Protein AF-A0A3M2AJ09-F1 (afdb_monomer_lite)

Foldseek 3Di:
DDDDDDDDDDDDPDPPPPPVLVVLVVVLVVVLVVLVVPDCVVPPPNVVVNVVSVCVNCCVVCPVVVVVCVVPPPPVVVCVVVVVVVVVCCVSCVCLQVLNADPDPVLVVLLVLLVCQVPPAVVVVHQFCSCVVVVVPDPPPPTDDSVLSCQLQVVCVVVVNPDPSSSSNSVSD

Structure (mmCIF, N/CA/C/O backbone):
data_AF-A0A3M2AJ09-F1
#
_entry.id   AF-A0A3M2AJ09-F1
#
loop_
_atom_site.group_PDB
_atom_site.id
_atom_site.type_symbol
_atom_site.label_atom_id
_atom_site.label_alt_id
_atom_site.label_comp_id
_atom_site.label_asym_id
_atom_site.label_entity_id
_atom_site.label_seq_id
_atom_site.pdbx_PDB_ins_code
_atom_site.Cartn_x
_atom_site.Cartn_y
_atom_site.Cartn_z
_atom_site.occupancy
_atom_site.B_iso_or_equiv
_atom_site.auth_seq_id
_atom_site.auth_comp_id
_atom_site.auth_asym_id
_atom_site.auth_atom_id
_atom_site.pdbx_PDB_model_num
ATOM 1 N N . MET A 1 1 ? 34.679 8.809 -28.768 1.00 42.56 1 MET A N 1
ATOM 2 C CA . MET A 1 1 ? 35.236 8.958 -30.128 1.00 42.56 1 MET A CA 1
ATOM 3 C C . MET A 1 1 ? 35.629 7.577 -30.634 1.00 42.56 1 MET A C 1
ATOM 5 O O . MET A 1 1 ? 36.485 6.956 -30.024 1.00 42.56 1 MET A O 1
ATOM 9 N N . CYS A 1 2 ? 34.956 7.062 -31.666 1.00 36.00 2 CYS A N 1
ATOM 10 C CA . CYS A 1 2 ? 35.330 5.819 -32.351 1.00 36.00 2 CYS A CA 1
ATOM 11 C C . CYS A 1 2 ? 35.868 6.217 -33.723 1.00 36.00 2 CYS A C 1
ATOM 13 O O . CYS A 1 2 ? 35.120 6.770 -34.524 1.00 36.00 2 CYS A O 1
ATOM 15 N N . THR A 1 3 ? 37.158 6.011 -33.956 1.00 46.59 3 THR A N 1
ATOM 16 C CA . THR A 1 3 ? 37.840 6.411 -35.186 1.00 46.59 3 THR A CA 1
ATOM 17 C C . THR A 1 3 ? 37.839 5.272 -36.204 1.00 46.59 3 THR A C 1
ATOM 19 O O . THR A 1 3 ? 38.087 4.113 -35.871 1.00 46.59 3 THR A O 1
ATOM 22 N N . SER A 1 4 ? 37.538 5.613 -37.456 1.00 48.44 4 SER A N 1
ATOM 23 C CA . SER A 1 4 ? 37.670 4.763 -38.638 1.00 48.44 4 SER A CA 1
ATOM 24 C C . SER A 1 4 ? 39.099 4.853 -39.175 1.00 48.44 4 SER A C 1
ATOM 26 O O . SER A 1 4 ? 39.532 5.930 -39.580 1.00 48.44 4 SER A O 1
ATOM 28 N N . GLY A 1 5 ? 39.822 3.734 -39.186 1.00 50.47 5 GLY A N 1
ATOM 29 C CA . GLY A 1 5 ? 41.145 3.620 -39.797 1.00 50.47 5 GLY A CA 1
ATOM 30 C C . GLY A 1 5 ? 41.202 2.410 -40.722 1.00 50.47 5 GLY A C 1
ATOM 31 O O . GLY A 1 5 ? 41.162 1.271 -40.260 1.00 50.47 5 GLY A O 1
ATOM 32 N N . THR A 1 6 ? 41.278 2.665 -42.025 1.00 56.12 6 THR A N 1
ATOM 33 C CA . THR A 1 6 ? 41.563 1.686 -43.077 1.00 56.12 6 THR A CA 1
ATOM 34 C C . THR A 1 6 ? 43.072 1.492 -43.182 1.00 56.12 6 THR A C 1
ATOM 36 O O . THR A 1 6 ? 43.780 2.358 -43.686 1.00 56.12 6 THR A O 1
ATOM 39 N N . GLY A 1 7 ? 43.563 0.355 -42.695 1.00 52.59 7 GLY A N 1
ATOM 40 C CA . GLY A 1 7 ? 44.954 -0.061 -42.847 1.00 52.59 7 GLY A CA 1
ATOM 41 C C . GLY A 1 7 ? 45.067 -1.573 -42.699 1.00 52.59 7 GLY A C 1
ATOM 42 O O . GLY A 1 7 ? 44.920 -2.114 -41.604 1.00 52.59 7 GLY A O 1
ATOM 43 N N . THR A 1 8 ? 45.283 -2.262 -43.815 1.00 62.22 8 THR A N 1
ATOM 44 C CA . THR A 1 8 ? 45.576 -3.697 -43.887 1.00 62.22 8 THR A CA 1
ATOM 45 C C . THR A 1 8 ? 46.960 -3.971 -43.305 1.00 62.22 8 THR A C 1
ATOM 47 O O . THR A 1 8 ? 47.972 -3.699 -43.943 1.00 62.22 8 THR A O 1
ATOM 50 N N . LEU A 1 9 ? 46.999 -4.530 -42.095 1.00 55.09 9 LEU A N 1
ATOM 51 C CA . LEU A 1 9 ? 48.206 -5.060 -41.462 1.00 55.09 9 LEU A CA 1
ATOM 52 C C . LEU A 1 9 ? 47.927 -6.471 -40.939 1.00 55.09 9 LEU A C 1
ATOM 54 O O . LEU A 1 9 ? 46.926 -6.719 -40.260 1.00 55.09 9 LEU A O 1
ATOM 58 N N . VAL A 1 10 ? 48.830 -7.383 -41.304 1.00 56.19 10 VAL A N 1
ATOM 59 C CA . VAL A 1 10 ? 48.895 -8.795 -40.911 1.00 56.19 10 VAL A CA 1
ATOM 60 C C . VAL A 1 10 ? 48.597 -8.939 -39.416 1.00 56.19 10 VAL A C 1
ATOM 62 O O . VAL A 1 10 ? 49.268 -8.340 -38.575 1.00 56.19 10 VAL A O 1
ATOM 65 N N . ARG A 1 11 ? 47.547 -9.697 -39.077 1.00 50.69 11 ARG A N 1
ATOM 66 C CA . ARG A 1 11 ? 47.075 -9.822 -37.694 1.00 50.69 11 ARG A CA 1
ATOM 67 C C . ARG A 1 11 ? 47.955 -10.809 -36.919 1.00 50.69 11 ARG A C 1
ATOM 69 O O . ARG A 1 11 ? 47.947 -11.989 -37.260 1.00 50.69 11 ARG A O 1
ATOM 76 N N . PRO A 1 12 ? 48.640 -10.387 -35.841 1.00 54.16 12 PRO A N 1
ATOM 77 C CA . PRO A 1 12 ? 49.198 -11.338 -34.891 1.00 54.16 12 PRO A CA 1
ATOM 78 C C . PRO A 1 12 ? 48.051 -12.146 -34.273 1.00 54.16 12 PRO A C 1
ATOM 80 O O . PRO A 1 12 ? 46.995 -11.581 -33.960 1.00 54.16 12 PRO A O 1
ATOM 83 N N . VAL A 1 13 ? 48.254 -13.455 -34.087 1.00 53.84 13 VAL A N 1
ATOM 84 C CA . VAL A 1 13 ? 47.355 -14.313 -33.303 1.00 53.84 13 VAL A CA 1
ATOM 85 C C . VAL A 1 13 ? 47.361 -13.778 -31.874 1.00 53.84 13 VAL A C 1
ATOM 87 O O . VAL A 1 13 ? 48.232 -14.082 -31.062 1.00 53.84 13 VAL A O 1
ATOM 90 N N . ARG A 1 14 ? 46.420 -12.878 -31.583 1.00 51.62 14 ARG A N 1
ATOM 91 C CA . ARG A 1 14 ? 46.214 -12.347 -30.242 1.00 51.62 14 ARG A CA 1
ATOM 92 C C . ARG A 1 14 ? 45.638 -13.478 -29.410 1.00 51.62 14 ARG A C 1
ATOM 94 O O . ARG A 1 14 ? 44.510 -13.897 -29.656 1.00 51.62 14 ARG A O 1
ATOM 101 N N . PHE A 1 15 ? 46.385 -13.917 -28.401 1.00 47.78 15 PHE A N 1
ATOM 102 C CA . PHE A 1 15 ? 45.796 -14.586 -27.250 1.00 47.78 15 PHE A CA 1
ATOM 103 C C . PHE A 1 15 ? 44.691 -13.674 -26.718 1.00 47.78 15 PHE A C 1
ATOM 105 O O . PHE A 1 15 ? 44.954 -12.623 -26.125 1.00 47.78 15 PHE A O 1
ATOM 112 N N . VAL A 1 16 ? 43.443 -14.041 -27.008 1.00 50.78 16 VAL A N 1
ATOM 113 C CA . VAL A 1 16 ? 42.266 -13.384 -26.459 1.00 50.78 16 VAL A CA 1
ATOM 114 C C . VAL A 1 16 ? 42.292 -13.716 -24.977 1.00 50.78 16 VAL A C 1
ATOM 116 O O . VAL A 1 16 ? 41.812 -14.766 -24.560 1.00 50.78 16 VAL A O 1
ATOM 119 N N . ARG A 1 17 ? 42.906 -12.842 -24.169 1.00 51.53 17 ARG A N 1
ATOM 120 C CA . ARG A 1 17 ? 42.676 -12.868 -22.726 1.00 51.53 17 ARG A CA 1
ATOM 121 C C . ARG A 1 17 ? 41.157 -12.857 -22.562 1.00 51.53 17 ARG A C 1
ATOM 123 O O . ARG A 1 17 ? 40.535 -11.967 -23.156 1.00 51.53 17 ARG A O 1
ATOM 130 N N . PRO A 1 18 ? 40.553 -13.832 -21.858 1.00 47.19 18 PRO A N 1
ATOM 131 C CA . PRO A 1 18 ? 39.118 -13.833 -21.638 1.00 47.19 18 PRO A CA 1
ATOM 132 C C . PRO A 1 18 ? 38.763 -12.451 -21.112 1.00 47.19 18 PRO A C 1
ATOM 134 O O . PRO A 1 18 ? 39.294 -12.000 -20.096 1.00 47.19 18 PRO A O 1
ATOM 137 N N . THR A 1 19 ? 37.981 -11.716 -21.903 1.00 56.75 19 THR A N 1
ATOM 138 C CA . THR A 1 19 ? 37.609 -10.355 -21.537 1.00 56.75 19 THR A CA 1
ATOM 139 C C . THR A 1 19 ? 36.950 -10.440 -20.168 1.00 56.75 19 THR A C 1
ATOM 141 O O . THR A 1 19 ? 36.154 -11.349 -19.920 1.00 56.75 19 THR A O 1
ATOM 144 N N . SER A 1 20 ? 37.288 -9.513 -19.273 1.00 56.59 20 SER A N 1
ATOM 145 C CA . SER A 1 20 ? 36.763 -9.427 -17.901 1.00 56.59 20 SER A CA 1
ATOM 146 C C . SER A 1 20 ? 35.236 -9.594 -17.814 1.00 56.59 20 SER A C 1
ATOM 148 O O . SER A 1 20 ? 34.714 -10.010 -16.786 1.00 56.59 20 SER A O 1
ATOM 150 N N . SER A 1 21 ? 34.521 -9.368 -18.920 1.00 59.19 21 SER A N 1
ATOM 151 C CA . SER A 1 21 ? 33.092 -9.625 -19.083 1.00 59.19 21 SER A CA 1
ATOM 152 C C . SER A 1 21 ? 32.650 -11.082 -18.874 1.00 59.19 21 SER A C 1
ATOM 154 O O . SER A 1 21 ? 31.582 -11.292 -18.308 1.00 59.19 21 SER A O 1
ATOM 156 N N . VAL A 1 22 ? 33.427 -12.092 -19.287 1.00 61.50 22 VAL A N 1
ATOM 157 C CA . VAL A 1 22 ? 33.028 -13.509 -19.146 1.00 61.50 22 VAL A CA 1
ATOM 158 C C . VAL A 1 22 ? 33.160 -13.959 -17.695 1.00 61.50 22 VAL A C 1
ATOM 160 O O . VAL A 1 22 ? 32.262 -14.606 -17.166 1.00 61.50 22 VAL A O 1
ATOM 163 N N . PHE A 1 23 ? 34.237 -13.540 -17.029 1.00 61.69 23 PHE A N 1
ATOM 164 C CA . PHE A 1 23 ? 34.458 -13.813 -15.612 1.00 61.69 23 PHE A CA 1
ATOM 165 C C . PHE A 1 23 ? 33.394 -13.138 -14.736 1.00 61.69 23 PHE A C 1
ATOM 167 O O . PHE A 1 23 ? 32.788 -13.789 -13.892 1.00 61.69 23 PHE A O 1
ATOM 174 N N . VAL A 1 24 ? 33.072 -11.867 -15.004 1.00 61.44 24 VAL A N 1
ATOM 175 C CA . VAL A 1 24 ? 32.003 -11.143 -14.291 1.00 61.44 24 VAL A CA 1
ATOM 176 C C . VAL A 1 24 ? 30.630 -11.791 -14.516 1.00 61.44 24 VAL A C 1
ATOM 178 O O . VAL A 1 24 ? 29.840 -11.881 -13.579 1.00 61.44 24 VAL A O 1
ATOM 181 N N . ARG A 1 25 ? 30.349 -12.307 -15.723 1.00 60.84 25 ARG A N 1
ATOM 182 C CA . ARG A 1 25 ? 29.116 -13.066 -16.008 1.00 60.84 25 ARG A CA 1
ATOM 183 C C . ARG A 1 25 ? 29.058 -14.378 -15.234 1.00 60.84 25 ARG A C 1
ATOM 185 O O . ARG A 1 25 ? 28.028 -14.670 -14.641 1.00 60.84 25 ARG A O 1
ATOM 192 N N . ALA A 1 26 ? 30.147 -15.144 -15.223 1.00 65.31 26 ALA A N 1
ATOM 193 C CA . ALA A 1 26 ? 30.212 -16.416 -14.510 1.00 65.31 26 ALA A CA 1
ATOM 19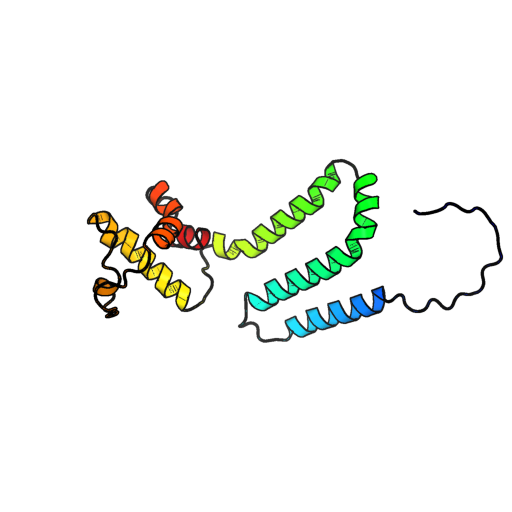4 C C . ALA A 1 26 ? 30.047 -16.223 -12.995 1.00 65.31 26 ALA A C 1
ATOM 196 O O . ALA A 1 26 ? 29.272 -16.943 -12.375 1.00 65.31 26 ALA A O 1
ATOM 197 N N . VAL A 1 27 ? 30.690 -15.200 -12.420 1.00 68.50 27 VAL A N 1
ATOM 198 C CA . VAL A 1 27 ? 30.553 -14.849 -10.997 1.00 68.50 27 VAL A CA 1
ATOM 199 C C . VAL A 1 27 ? 29.142 -14.347 -10.676 1.00 68.50 27 VAL A C 1
ATOM 201 O O . VAL A 1 27 ? 28.571 -14.765 -9.676 1.00 68.50 27 VAL A O 1
ATOM 204 N N . GLY A 1 28 ? 28.539 -13.512 -11.531 1.00 66.81 28 GLY A N 1
ATOM 205 C CA . GLY A 1 28 ? 27.167 -13.029 -11.336 1.00 66.81 28 GLY A CA 1
ATOM 206 C C . GLY A 1 28 ? 26.114 -14.139 -11.418 1.00 66.81 28 GLY A C 1
ATOM 207 O O . GLY A 1 28 ? 25.201 -14.180 -10.597 1.00 66.81 28 GLY A O 1
ATOM 208 N N . ILE A 1 29 ? 26.265 -15.073 -12.363 1.00 67.25 29 ILE A N 1
ATOM 209 C CA . ILE A 1 29 ? 25.389 -16.247 -12.491 1.00 67.25 29 ILE A CA 1
ATOM 210 C C . ILE A 1 29 ? 25.586 -17.188 -11.299 1.00 67.25 29 ILE A C 1
ATOM 212 O O . ILE A 1 29 ? 24.602 -17.610 -10.703 1.00 67.25 29 ILE A O 1
ATOM 216 N N . ALA A 1 30 ? 26.829 -17.480 -10.907 1.00 66.69 30 ALA A N 1
ATOM 217 C CA . ALA A 1 30 ? 27.116 -18.341 -9.760 1.00 66.69 30 ALA A CA 1
ATOM 218 C C . ALA A 1 30 ? 26.606 -17.742 -8.438 1.00 66.69 30 ALA A C 1
ATOM 220 O O . ALA A 1 30 ? 26.053 -18.470 -7.620 1.00 66.69 30 ALA A O 1
ATOM 221 N N . ALA A 1 31 ? 26.718 -16.423 -8.248 1.00 64.44 31 ALA A N 1
ATOM 222 C CA . ALA A 1 31 ? 26.154 -15.730 -7.090 1.00 64.44 31 ALA A CA 1
ATOM 223 C C . ALA A 1 31 ? 24.616 -15.750 -7.099 1.00 64.44 31 ALA A C 1
ATOM 225 O O . ALA A 1 31 ? 24.003 -16.006 -6.066 1.00 64.44 31 ALA A O 1
ATOM 226 N N . GLY A 1 32 ? 23.988 -15.546 -8.264 1.00 58.91 32 GLY A N 1
ATOM 227 C CA . GLY A 1 32 ? 22.535 -15.654 -8.424 1.00 58.91 32 GLY A CA 1
ATOM 228 C C . GLY A 1 32 ? 22.010 -17.067 -8.154 1.00 58.91 32 GLY A C 1
ATOM 229 O O . GLY A 1 32 ? 21.020 -17.223 -7.451 1.00 58.91 32 GLY A O 1
ATOM 230 N N . LEU A 1 33 ? 22.703 -18.099 -8.645 1.00 59.78 33 LEU A N 1
ATOM 231 C CA . LEU A 1 33 ? 22.364 -19.503 -8.392 1.00 59.78 33 LEU A CA 1
ATOM 232 C C . LEU A 1 33 ? 22.638 -19.917 -6.937 1.00 59.78 33 LEU A C 1
ATOM 234 O O . LEU A 1 33 ? 21.852 -20.659 -6.361 1.00 59.78 33 LEU A O 1
ATOM 238 N N . GLY A 1 34 ? 23.711 -19.413 -6.320 1.00 62.34 34 GLY A N 1
ATOM 239 C CA . GLY A 1 34 ? 24.005 -19.638 -4.902 1.00 62.34 34 GLY A CA 1
ATOM 240 C C . GLY A 1 34 ? 22.953 -19.024 -3.976 1.00 62.34 34 GLY A C 1
ATOM 241 O O . GLY A 1 34 ? 22.613 -19.620 -2.960 1.00 62.34 34 GLY A O 1
ATOM 242 N N . LEU A 1 35 ? 22.374 -17.881 -4.360 1.00 53.16 35 LEU A N 1
ATOM 243 C CA . LEU A 1 35 ? 21.250 -17.259 -3.653 1.00 53.16 35 LEU A CA 1
ATOM 244 C C . LEU A 1 35 ? 19.937 -18.050 -3.793 1.00 53.16 35 LEU A C 1
ATOM 246 O O . LEU A 1 35 ? 19.128 -18.015 -2.873 1.00 53.16 35 LEU A O 1
ATOM 250 N N . LEU A 1 36 ? 19.743 -18.810 -4.881 1.00 51.84 36 LEU A N 1
ATOM 251 C CA . LEU A 1 36 ? 18.595 -19.723 -5.043 1.00 51.84 36 LEU A CA 1
ATOM 252 C C . LEU A 1 36 ? 18.676 -20.969 -4.143 1.00 51.84 36 LEU A C 1
ATOM 254 O O . LEU A 1 36 ? 17.676 -21.662 -3.978 1.00 51.84 36 LEU A O 1
ATOM 258 N N . ALA A 1 37 ? 19.848 -21.269 -3.573 1.00 55.00 37 ALA A N 1
ATOM 259 C CA . ALA A 1 37 ? 20.045 -22.398 -2.662 1.00 55.00 37 ALA A CA 1
ATOM 260 C C . ALA A 1 37 ? 19.778 -22.046 -1.183 1.00 55.00 37 ALA A C 1
ATOM 262 O O . ALA A 1 37 ? 19.898 -22.913 -0.317 1.00 55.00 37 ALA A O 1
ATOM 263 N N . VAL A 1 38 ? 19.433 -20.789 -0.881 1.00 50.44 38 VAL A N 1
ATOM 264 C CA . VAL A 1 38 ? 19.181 -20.305 0.483 1.00 50.44 38 VAL A CA 1
ATOM 265 C C . VAL A 1 38 ? 17.674 -20.296 0.760 1.00 50.44 38 VAL A C 1
ATOM 267 O O . VAL A 1 38 ? 16.890 -19.822 -0.053 1.00 50.44 38 VAL A O 1
ATOM 270 N N . ASP A 1 39 ? 17.304 -20.869 1.908 1.00 50.59 39 ASP A N 1
ATOM 271 C CA . ASP A 1 39 ? 15.959 -21.142 2.443 1.00 50.59 39 ASP A CA 1
ATOM 272 C C . ASP A 1 39 ? 14.770 -20.377 1.787 1.00 50.59 39 ASP A C 1
ATOM 274 O O . ASP A 1 39 ? 14.680 -19.145 1.912 1.00 50.59 39 ASP A O 1
ATOM 278 N N . PRO A 1 40 ? 13.792 -21.092 1.181 1.00 53.84 40 PRO A N 1
ATOM 279 C CA . PRO A 1 40 ? 12.607 -20.508 0.542 1.00 53.84 40 PRO A CA 1
ATOM 280 C C . PRO A 1 40 ? 11.696 -19.708 1.488 1.00 53.84 40 PRO A C 1
ATOM 282 O O . PRO A 1 40 ? 10.767 -19.055 1.032 1.00 53.84 40 PRO A O 1
ATOM 285 N N . ARG A 1 41 ? 11.947 -19.697 2.801 1.00 61.28 41 ARG A N 1
ATOM 286 C CA . ARG A 1 41 ? 11.168 -18.915 3.776 1.00 61.28 41 ARG A CA 1
ATOM 287 C C . ARG A 1 41 ? 11.496 -17.415 3.799 1.00 61.28 41 ARG A C 1
ATOM 289 O O . ARG A 1 41 ? 10.827 -16.665 4.505 1.00 61.28 41 ARG A O 1
ATOM 296 N N . THR A 1 42 ? 12.488 -16.950 3.038 1.00 54.75 42 THR A N 1
ATOM 297 C CA . THR A 1 42 ? 12.897 -15.529 2.969 1.00 54.75 42 THR A CA 1
ATOM 298 C C . THR A 1 42 ? 12.343 -14.804 1.729 1.00 54.75 42 THR A C 1
ATOM 300 O O . THR A 1 42 ? 13.066 -14.126 1.006 1.00 54.75 42 THR A O 1
ATOM 303 N N . GLU A 1 43 ? 11.043 -14.944 1.459 1.00 59.56 43 GLU A N 1
ATOM 304 C CA . GLU A 1 43 ? 10.447 -14.717 0.127 1.00 59.56 43 GLU A CA 1
ATOM 305 C C . GLU A 1 43 ? 10.650 -13.356 -0.591 1.00 59.56 43 GLU A C 1
ATOM 307 O O . GLU A 1 43 ? 10.740 -13.385 -1.817 1.00 59.56 43 GLU A O 1
ATOM 312 N N . PRO A 1 44 ? 10.780 -12.172 0.043 1.00 57.41 44 PRO A N 1
ATOM 313 C CA . PRO A 1 44 ? 10.966 -10.932 -0.729 1.00 57.41 44 PRO A CA 1
ATOM 314 C C . PRO A 1 44 ? 12.434 -10.510 -0.925 1.00 57.41 44 PRO A C 1
ATOM 316 O O . PRO A 1 44 ? 12.752 -9.796 -1.878 1.00 57.41 44 PRO A O 1
ATOM 319 N N . ALA A 1 45 ? 13.350 -10.933 -0.049 1.00 54.94 45 ALA A N 1
ATOM 320 C CA . ALA A 1 45 ? 14.717 -10.404 -0.034 1.00 54.94 45 ALA A CA 1
ATOM 321 C C . ALA A 1 45 ? 15.575 -10.967 -1.175 1.00 54.94 45 ALA A C 1
ATOM 323 O O . ALA A 1 45 ? 16.333 -10.228 -1.806 1.00 54.94 45 ALA A O 1
ATOM 324 N N . TRP A 1 46 ? 15.424 -12.257 -1.490 1.00 58.88 46 TRP A N 1
ATOM 325 C CA . TRP A 1 46 ? 16.167 -12.884 -2.583 1.00 58.88 46 TRP A CA 1
ATOM 326 C C . TRP A 1 46 ? 15.640 -12.446 -3.952 1.00 58.88 46 TRP A C 1
ATOM 328 O O . TRP A 1 46 ? 16.438 -12.253 -4.863 1.00 58.88 46 TRP A O 1
ATOM 338 N N . ALA A 1 47 ? 14.330 -12.210 -4.097 1.00 62.00 47 ALA A N 1
ATOM 339 C CA . ALA A 1 47 ? 13.741 -11.720 -5.342 1.00 62.00 47 ALA A CA 1
ATOM 340 C C . ALA A 1 47 ? 14.201 -10.285 -5.643 1.00 62.00 47 ALA A C 1
ATOM 342 O O . ALA A 1 47 ? 14.593 -9.985 -6.771 1.00 62.00 47 ALA A O 1
ATOM 343 N N . ALA A 1 48 ? 14.246 -9.420 -4.624 1.00 60.84 48 ALA A N 1
ATOM 344 C CA . ALA A 1 48 ? 14.785 -8.068 -4.743 1.00 60.84 48 ALA A CA 1
ATOM 345 C C . ALA A 1 48 ? 16.300 -8.067 -5.010 1.00 60.84 48 ALA A C 1
ATOM 347 O O . ALA A 1 48 ? 16.771 -7.317 -5.865 1.00 60.84 48 ALA A O 1
ATOM 348 N N . ALA A 1 49 ? 17.067 -8.935 -4.339 1.00 63.09 49 ALA A N 1
ATOM 349 C CA . ALA A 1 49 ? 18.505 -9.073 -4.567 1.00 63.09 49 ALA A CA 1
ATOM 350 C C . ALA A 1 49 ? 18.813 -9.619 -5.970 1.00 63.09 49 ALA A C 1
ATOM 352 O O . ALA A 1 49 ? 19.673 -9.081 -6.666 1.00 63.09 49 ALA A O 1
ATOM 353 N N . LEU A 1 50 ? 18.075 -10.631 -6.427 1.00 68.62 50 LEU A N 1
ATOM 354 C CA . LEU A 1 50 ? 18.194 -11.188 -7.770 1.00 68.62 50 LEU A CA 1
ATOM 355 C C . LEU A 1 50 ? 17.799 -10.152 -8.827 1.00 68.62 50 LEU A C 1
ATOM 357 O O . LEU A 1 50 ? 18.528 -9.972 -9.799 1.00 68.62 50 LEU A O 1
ATOM 361 N N . ALA A 1 51 ? 16.707 -9.412 -8.616 1.00 69.00 51 ALA A N 1
ATOM 362 C CA . ALA A 1 51 ? 16.298 -8.320 -9.494 1.00 69.00 51 ALA A CA 1
ATOM 363 C C . ALA A 1 51 ? 17.350 -7.201 -9.543 1.00 69.00 51 ALA A C 1
ATOM 365 O O . ALA A 1 51 ? 17.658 -6.712 -10.627 1.00 69.00 51 ALA A O 1
ATOM 366 N N . ALA A 1 52 ? 17.956 -6.834 -8.410 1.00 67.31 52 ALA A N 1
ATOM 367 C CA . ALA A 1 52 ? 19.011 -5.826 -8.344 1.00 67.31 52 ALA A CA 1
ATOM 368 C C . ALA A 1 52 ? 20.307 -6.289 -9.031 1.00 67.31 52 ALA A C 1
ATOM 370 O O . ALA A 1 52 ? 20.915 -5.521 -9.778 1.00 67.31 52 ALA A O 1
ATOM 371 N N . VAL A 1 53 ? 20.710 -7.551 -8.844 1.00 70.50 53 VAL A N 1
ATOM 372 C CA . VAL A 1 53 ? 21.886 -8.143 -9.502 1.00 70.50 53 VAL A CA 1
ATOM 373 C C . VAL A 1 53 ? 21.661 -8.263 -11.005 1.00 70.50 53 VAL A C 1
ATOM 375 O O . VAL A 1 53 ? 22.529 -7.869 -11.784 1.00 70.50 53 VAL A O 1
ATOM 378 N N . LEU A 1 54 ? 20.485 -8.725 -11.435 1.00 70.75 54 LEU A N 1
ATOM 379 C CA . LEU A 1 54 ? 20.115 -8.769 -12.849 1.00 70.75 54 LEU A CA 1
ATOM 380 C C . LEU A 1 54 ? 20.055 -7.358 -13.441 1.00 70.75 54 LEU A C 1
ATOM 382 O O . LEU A 1 54 ? 20.622 -7.129 -14.506 1.00 70.75 54 LEU A O 1
ATOM 386 N N . ALA A 1 55 ? 19.468 -6.385 -12.741 1.00 66.69 55 ALA A N 1
ATOM 387 C CA . ALA A 1 55 ? 19.423 -4.993 -13.178 1.00 66.69 55 ALA A CA 1
ATOM 388 C C . ALA A 1 55 ? 20.822 -4.368 -13.278 1.00 66.69 55 ALA A C 1
ATOM 390 O O . ALA A 1 55 ? 21.092 -3.658 -14.242 1.00 66.69 55 ALA A O 1
ATOM 391 N N . ALA A 1 56 ? 21.738 -4.650 -12.348 1.00 65.12 56 ALA A N 1
ATOM 392 C CA . ALA A 1 56 ? 23.115 -4.153 -12.383 1.00 65.12 56 ALA A CA 1
ATOM 393 C C . ALA A 1 56 ? 23.960 -4.834 -13.479 1.00 65.12 56 ALA A C 1
ATOM 395 O O . ALA A 1 56 ? 24.717 -4.171 -14.202 1.00 65.12 56 ALA A O 1
ATOM 396 N N . ALA A 1 57 ? 23.798 -6.148 -13.657 1.00 63.69 57 ALA A N 1
ATOM 397 C CA . ALA A 1 57 ? 24.451 -6.919 -14.712 1.00 63.69 57 ALA A CA 1
ATOM 398 C C . ALA A 1 57 ? 23.969 -6.480 -16.102 1.00 63.69 57 ALA A C 1
ATOM 400 O O . ALA A 1 57 ? 24.781 -6.293 -17.013 1.00 63.69 57 ALA A O 1
ATOM 401 N N . LEU A 1 58 ? 22.665 -6.227 -16.249 1.00 64.56 58 LEU A N 1
ATOM 402 C CA . LEU A 1 58 ? 22.074 -5.670 -17.461 1.00 64.56 58 LEU A CA 1
ATOM 403 C C . LEU A 1 58 ? 22.500 -4.208 -17.648 1.00 64.56 58 LEU A C 1
ATOM 405 O O . LEU A 1 58 ? 23.015 -3.866 -18.701 1.00 64.56 58 LEU A O 1
ATOM 409 N N . ALA A 1 59 ? 22.428 -3.340 -16.639 1.00 63.19 59 ALA A N 1
ATOM 410 C CA . ALA A 1 59 ? 22.798 -1.927 -16.775 1.00 63.19 59 ALA A CA 1
ATOM 411 C C . ALA A 1 59 ? 24.272 -1.715 -17.175 1.00 63.19 59 ALA A C 1
ATOM 413 O O . ALA A 1 59 ? 24.572 -0.814 -17.964 1.00 63.19 59 ALA A O 1
ATOM 414 N N . SER A 1 60 ? 25.194 -2.539 -16.667 1.00 58.94 60 SER A N 1
ATOM 415 C CA . SER A 1 60 ? 26.626 -2.455 -16.997 1.00 58.94 60 SER A CA 1
ATOM 416 C C . SER A 1 60 ? 26.947 -2.965 -18.406 1.00 58.94 60 SER A C 1
ATOM 418 O O . SER A 1 60 ? 27.773 -2.369 -19.098 1.00 58.94 60 SER A O 1
ATOM 420 N N . THR A 1 61 ? 26.252 -4.002 -18.884 1.00 58.09 61 THR A N 1
ATOM 421 C CA . THR A 1 61 ? 26.391 -4.494 -20.268 1.00 58.09 61 THR A CA 1
ATOM 422 C C . THR A 1 61 ? 25.600 -3.665 -21.284 1.00 58.09 61 THR A C 1
ATOM 424 O O . THR A 1 61 ? 25.981 -3.588 -22.454 1.00 58.09 61 THR A O 1
ATOM 427 N N . TRP A 1 62 ? 24.528 -2.999 -20.855 1.00 54.47 62 TRP A N 1
ATOM 428 C CA . TRP A 1 62 ? 23.604 -2.301 -21.742 1.00 54.47 62 TRP A CA 1
ATOM 429 C C . TRP A 1 62 ? 23.962 -0.831 -21.962 1.00 54.47 62 TRP A C 1
ATOM 431 O O . TRP A 1 62 ? 23.622 -0.314 -23.016 1.00 54.47 62 TRP A O 1
ATOM 441 N N . ARG A 1 63 ? 24.701 -0.138 -21.080 1.00 58.78 63 ARG A N 1
ATOM 442 C CA . ARG A 1 63 ? 25.025 1.297 -21.289 1.00 58.78 63 ARG A CA 1
ATOM 443 C C . ARG A 1 63 ? 25.735 1.602 -22.615 1.00 58.78 63 ARG A C 1
ATOM 445 O O . ARG A 1 63 ? 25.448 2.634 -23.221 1.00 58.78 63 ARG A O 1
ATOM 452 N N . CYS A 1 64 ? 26.618 0.719 -23.083 1.00 56.41 64 CYS A N 1
ATOM 453 C CA . CYS A 1 64 ? 27.332 0.908 -24.353 1.00 56.41 64 CYS A CA 1
ATOM 454 C C . CYS A 1 64 ? 26.549 0.385 -25.570 1.00 56.41 64 CYS A C 1
ATOM 456 O O . CYS A 1 64 ? 26.597 1.007 -26.629 1.00 56.41 64 CYS A O 1
ATOM 458 N N . ASN A 1 65 ? 25.793 -0.708 -25.422 1.00 60.00 65 ASN A N 1
ATOM 459 C CA . ASN A 1 65 ? 25.051 -1.322 -26.529 1.00 60.00 65 ASN A CA 1
ATOM 460 C C . ASN A 1 65 ? 23.664 -0.697 -26.753 1.00 60.00 65 ASN A C 1
ATOM 462 O O . ASN A 1 65 ? 23.254 -0.555 -27.900 1.00 60.00 65 ASN A O 1
ATOM 466 N N . LEU A 1 66 ? 22.979 -0.228 -25.702 1.00 56.97 66 LEU A N 1
ATOM 467 C CA . LEU A 1 66 ? 21.698 0.481 -25.819 1.00 56.97 66 LEU A CA 1
ATOM 468 C C . LEU A 1 66 ? 21.831 1.763 -26.623 1.00 56.97 66 LEU A C 1
ATOM 470 O O . LEU A 1 66 ? 20.927 2.074 -27.375 1.00 56.97 66 LEU A O 1
ATOM 474 N N . ARG A 1 67 ? 22.925 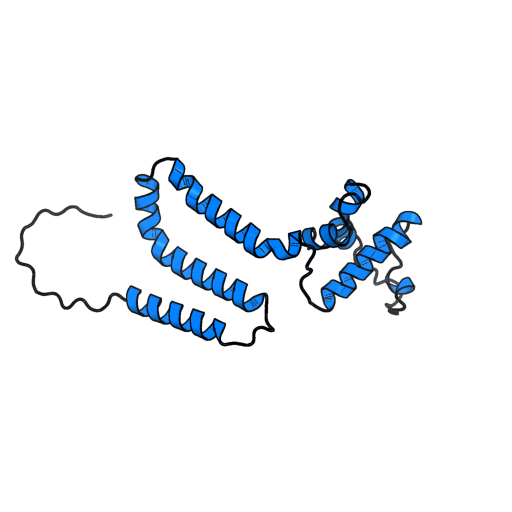2.523 -26.495 1.00 61.19 67 ARG A N 1
ATOM 475 C CA . ARG A 1 67 ? 23.066 3.772 -27.264 1.00 61.19 67 ARG A CA 1
ATOM 476 C C . ARG A 1 67 ? 23.133 3.521 -28.773 1.00 61.19 67 ARG A C 1
ATOM 478 O O . ARG A 1 67 ? 22.638 4.347 -29.527 1.00 61.19 67 ARG A O 1
ATOM 485 N N . ARG A 1 68 ? 23.701 2.385 -29.199 1.00 63.84 68 ARG A N 1
ATOM 486 C CA . ARG A 1 68 ? 23.695 1.952 -30.606 1.00 63.84 68 ARG A CA 1
ATOM 487 C C . ARG A 1 68 ? 22.356 1.337 -31.011 1.00 63.84 68 ARG A C 1
ATOM 489 O O . ARG A 1 68 ? 21.793 1.762 -32.008 1.00 63.84 68 ARG A O 1
ATOM 496 N N . LEU A 1 69 ? 21.798 0.425 -30.209 1.00 56.12 69 LEU A N 1
ATOM 497 C CA . LEU A 1 69 ? 20.486 -0.170 -30.492 1.00 56.12 69 LEU A CA 1
ATOM 498 C C . LEU A 1 69 ? 19.360 0.879 -30.514 1.00 56.12 69 LEU A C 1
ATOM 500 O O . LEU A 1 69 ? 18.555 0.885 -31.426 1.00 56.12 69 LEU A O 1
ATOM 504 N N . VAL A 1 70 ? 19.303 1.821 -29.574 1.00 59.19 70 VAL A N 1
ATOM 505 C CA . VAL A 1 70 ? 18.262 2.871 -29.535 1.00 59.19 70 VAL A CA 1
ATOM 506 C C . VAL A 1 70 ? 18.347 3.821 -30.737 1.00 59.19 70 VAL A C 1
ATOM 508 O O . VAL A 1 70 ? 17.329 4.397 -31.114 1.00 59.19 70 VAL A O 1
ATOM 511 N N . ALA A 1 71 ? 19.528 3.977 -31.342 1.00 65.44 71 ALA A N 1
ATOM 512 C CA . ALA A 1 71 ? 19.706 4.781 -32.550 1.00 65.44 71 ALA A CA 1
ATOM 513 C C . ALA A 1 71 ? 19.233 4.060 -33.827 1.00 65.44 71 ALA A C 1
ATOM 515 O O . ALA A 1 71 ? 18.794 4.726 -34.759 1.00 65.44 71 ALA A O 1
ATOM 516 N N . GLU A 1 72 ? 19.291 2.725 -33.864 1.00 65.25 72 GLU A N 1
ATOM 517 C CA . GLU A 1 72 ? 18.974 1.917 -35.057 1.00 65.25 72 GLU A CA 1
ATOM 518 C C . GLU A 1 72 ? 17.619 1.195 -34.985 1.00 65.25 72 GLU A C 1
ATOM 520 O O . GLU A 1 72 ? 17.107 0.719 -35.997 1.00 65.25 72 GLU A O 1
ATOM 525 N N . VAL A 1 73 ? 17.007 1.101 -33.804 1.00 57.59 73 VAL A N 1
ATOM 526 C CA . VAL A 1 73 ? 15.768 0.345 -33.613 1.00 57.59 73 VAL A CA 1
ATOM 527 C C . VAL A 1 73 ? 14.542 1.224 -33.923 1.00 57.59 73 VAL A C 1
ATOM 529 O O . VAL A 1 73 ? 14.421 2.326 -33.375 1.00 57.59 73 VAL A O 1
ATOM 532 N N . PRO A 1 74 ? 13.589 0.745 -34.753 1.00 66.00 74 PRO A N 1
ATOM 533 C CA . PRO A 1 74 ? 12.339 1.443 -35.054 1.00 66.00 74 PRO A CA 1
ATOM 534 C C . PRO A 1 74 ? 11.582 1.855 -33.788 1.00 66.00 74 PRO A C 1
ATOM 536 O O . PRO A 1 74 ? 11.757 1.262 -32.723 1.00 66.00 74 PRO A O 1
ATOM 539 N N . ALA A 1 75 ? 10.671 2.828 -33.900 1.00 67.25 75 ALA A N 1
ATOM 540 C CA . ALA A 1 75 ? 9.925 3.384 -32.764 1.00 67.25 75 ALA A CA 1
ATOM 541 C C . ALA A 1 75 ? 9.321 2.330 -31.804 1.00 67.25 75 ALA A C 1
ATOM 543 O O . ALA A 1 75 ? 9.262 2.581 -30.601 1.00 67.25 75 ALA A O 1
ATOM 544 N N . ALA A 1 76 ? 8.961 1.144 -32.309 1.00 59.84 76 ALA A N 1
ATOM 545 C CA . ALA A 1 76 ? 8.476 0.003 -31.533 1.00 59.84 76 ALA A CA 1
ATOM 546 C C . ALA A 1 76 ? 9.472 -0.518 -30.475 1.00 59.84 76 ALA A C 1
ATOM 548 O O . ALA A 1 76 ? 9.071 -0.830 -29.357 1.00 59.84 76 ALA A O 1
ATOM 549 N N . GLY A 1 77 ? 10.779 -0.556 -30.750 1.00 60.03 77 GLY A N 1
ATOM 550 C CA . GLY A 1 77 ? 11.745 -1.057 -29.764 1.00 60.03 77 GLY A CA 1
ATOM 551 C C . GLY A 1 77 ? 12.086 -0.064 -28.651 1.00 60.03 77 GLY A C 1
ATOM 552 O O . GLY A 1 77 ? 12.651 -0.460 -27.634 1.00 60.03 77 GLY A O 1
ATOM 553 N N . ARG A 1 78 ? 11.651 1.200 -28.765 1.00 69.12 78 ARG A N 1
ATOM 554 C CA . ARG A 1 78 ? 11.664 2.155 -27.640 1.00 69.12 78 ARG A CA 1
ATOM 555 C C . ARG A 1 78 ? 10.614 1.823 -26.575 1.00 69.12 78 ARG A C 1
ATOM 557 O O . ARG A 1 78 ? 10.740 2.281 -25.440 1.00 69.12 78 ARG A O 1
ATOM 564 N N . LEU A 1 79 ? 9.598 1.026 -26.917 1.00 75.44 79 LEU A N 1
ATOM 565 C CA . LEU A 1 79 ? 8.583 0.554 -25.973 1.00 75.44 79 LEU A CA 1
ATOM 566 C C . LEU A 1 79 ? 9.043 -0.678 -25.196 1.00 75.44 79 LEU A C 1
ATOM 568 O O . LEU A 1 79 ? 8.584 -0.880 -24.078 1.00 75.44 79 LEU A O 1
ATOM 572 N N . LEU A 1 80 ? 9.986 -1.454 -25.735 1.00 72.06 80 LEU A N 1
ATOM 573 C CA . LEU A 1 80 ? 10.462 -2.693 -25.125 1.00 72.06 80 LEU A CA 1
ATOM 574 C C . LEU A 1 80 ? 10.966 -2.525 -23.676 1.00 72.06 80 LEU A C 1
ATOM 576 O O . LEU A 1 80 ? 10.493 -3.266 -22.819 1.00 72.06 80 LEU A O 1
ATOM 580 N N . PRO A 1 81 ? 11.845 -1.556 -23.337 1.00 70.81 81 PRO A N 1
ATOM 581 C CA . PRO A 1 81 ? 12.264 -1.374 -21.948 1.00 70.81 81 PRO A CA 1
ATOM 582 C C . PRO A 1 81 ? 11.108 -0.933 -21.044 1.00 70.81 81 PRO A C 1
ATOM 584 O O . PRO A 1 81 ? 11.046 -1.354 -19.898 1.00 70.81 81 PRO A O 1
ATOM 587 N N . ARG A 1 82 ? 10.156 -0.138 -21.552 1.00 74.75 82 ARG A N 1
ATOM 588 C CA . ARG A 1 82 ? 8.973 0.276 -20.779 1.00 74.75 82 ARG A CA 1
ATOM 589 C C . ARG A 1 82 ? 8.041 -0.902 -20.509 1.00 74.75 82 ARG A C 1
ATOM 591 O O . ARG A 1 82 ? 7.584 -1.058 -19.384 1.00 74.75 82 ARG A O 1
ATOM 598 N N . ALA A 1 83 ? 7.802 -1.738 -21.517 1.00 74.88 83 ALA A N 1
ATOM 599 C CA . ALA A 1 83 ? 7.012 -2.956 -21.397 1.00 74.88 83 ALA A CA 1
ATOM 600 C C . ALA A 1 83 ? 7.674 -3.954 -20.441 1.00 74.88 83 ALA A C 1
ATOM 602 O O . ALA A 1 83 ? 6.993 -4.507 -19.587 1.00 74.88 83 ALA A O 1
ATOM 603 N N . ALA A 1 84 ? 8.998 -4.126 -20.524 1.00 74.44 84 ALA A N 1
ATOM 604 C CA . ALA A 1 84 ? 9.757 -4.961 -19.598 1.00 74.44 84 ALA A CA 1
ATOM 605 C C . ALA A 1 84 ? 9.653 -4.446 -18.153 1.00 74.44 84 ALA A C 1
ATOM 607 O O . ALA A 1 84 ? 9.365 -5.228 -17.252 1.00 74.44 84 ALA A O 1
ATOM 608 N N . THR A 1 85 ? 9.805 -3.136 -17.928 1.00 76.25 85 THR A N 1
ATOM 609 C CA . THR A 1 85 ? 9.600 -2.531 -16.602 1.00 76.25 85 THR A CA 1
ATOM 610 C C . THR A 1 85 ? 8.173 -2.743 -16.103 1.00 76.25 85 THR A C 1
ATOM 612 O O . THR A 1 85 ? 7.994 -3.156 -14.963 1.00 76.25 85 THR A O 1
ATOM 615 N N . ALA A 1 86 ? 7.160 -2.511 -16.943 1.00 75.94 86 ALA A N 1
ATOM 616 C CA . ALA A 1 86 ? 5.762 -2.728 -16.575 1.00 75.94 86 ALA A CA 1
ATOM 617 C C . ALA A 1 86 ? 5.493 -4.194 -16.200 1.00 75.94 86 ALA A C 1
ATOM 619 O O . ALA A 1 86 ? 4.852 -4.454 -15.189 1.00 75.94 86 ALA A O 1
ATOM 620 N N . LEU A 1 87 ? 6.039 -5.148 -16.958 1.00 78.62 87 LEU A N 1
ATOM 621 C CA . LEU A 1 87 ? 5.949 -6.579 -16.661 1.00 78.62 87 LEU A CA 1
ATOM 622 C C . LEU A 1 87 ? 6.600 -6.939 -15.324 1.00 78.62 87 LEU A C 1
ATOM 624 O O . LEU A 1 87 ? 6.011 -7.695 -14.561 1.00 78.62 87 LEU A O 1
ATOM 628 N N . VAL A 1 88 ? 7.777 -6.387 -15.015 1.00 75.56 88 VAL A N 1
ATOM 629 C CA . VAL A 1 88 ? 8.447 -6.618 -13.724 1.00 75.56 88 VAL A CA 1
ATOM 630 C C . VAL A 1 88 ? 7.638 -6.022 -12.573 1.00 75.56 88 VAL A C 1
ATOM 632 O O . VAL A 1 88 ? 7.428 -6.701 -11.572 1.00 75.56 88 VAL A O 1
ATOM 635 N N . VAL A 1 89 ? 7.137 -4.792 -12.719 1.00 76.25 89 VAL A N 1
ATOM 636 C CA . VAL A 1 89 ? 6.279 -4.148 -11.709 1.00 76.25 89 VAL A CA 1
ATOM 637 C C . VAL A 1 89 ? 5.007 -4.960 -11.482 1.00 76.25 89 VAL A C 1
ATOM 639 O O . VAL A 1 89 ? 4.646 -5.204 -10.336 1.00 76.25 89 VAL A O 1
ATOM 642 N N . LEU A 1 90 ? 4.360 -5.434 -12.550 1.00 77.94 90 LEU A N 1
ATOM 643 C CA . LEU A 1 90 ? 3.182 -6.291 -12.445 1.00 77.94 90 LEU A CA 1
ATOM 644 C C . LEU A 1 90 ? 3.516 -7.633 -11.796 1.00 77.94 90 LEU A C 1
ATOM 646 O O . LEU A 1 90 ? 2.783 -8.057 -10.919 1.00 77.94 90 LEU A O 1
ATOM 650 N N . ALA A 1 91 ? 4.617 -8.287 -12.169 1.00 75.81 91 ALA A N 1
ATOM 651 C CA . ALA A 1 91 ? 4.997 -9.581 -11.605 1.00 75.81 91 ALA A CA 1
ATOM 652 C C . ALA A 1 91 ? 5.325 -9.492 -10.105 1.00 75.81 91 ALA A C 1
ATOM 654 O O . ALA A 1 91 ? 4.873 -10.330 -9.329 1.00 75.81 91 ALA A O 1
ATOM 655 N N . VAL A 1 92 ? 6.073 -8.463 -9.692 1.00 73.50 92 VAL A N 1
ATOM 656 C CA . VAL A 1 92 ? 6.439 -8.233 -8.284 1.00 73.50 92 VAL A CA 1
ATOM 657 C C . VAL A 1 92 ? 5.250 -7.708 -7.476 1.00 73.50 92 VAL A C 1
ATOM 659 O O . VAL A 1 92 ? 5.073 -8.097 -6.326 1.00 73.50 92 VAL A O 1
ATOM 662 N N . GLY A 1 93 ? 4.420 -6.850 -8.071 1.00 70.31 93 GLY A N 1
ATOM 663 C CA . GLY A 1 93 ? 3.237 -6.273 -7.435 1.00 70.31 93 GLY A CA 1
ATOM 664 C C . GLY A 1 93 ? 2.016 -7.192 -7.436 1.00 70.31 93 GLY A C 1
ATOM 665 O O . GLY A 1 93 ? 1.097 -6.964 -6.657 1.00 70.31 93 GLY A O 1
ATOM 666 N N . TRP A 1 94 ? 1.983 -8.245 -8.260 1.00 78.75 94 TRP A N 1
ATOM 667 C CA . TRP A 1 94 ? 0.822 -9.133 -8.394 1.00 78.75 94 TRP A CA 1
ATOM 668 C C . TRP A 1 94 ? 0.334 -9.727 -7.065 1.00 78.75 94 TRP A C 1
ATOM 670 O O . TRP A 1 94 ? -0.876 -9.725 -6.844 1.00 78.75 94 TRP A O 1
ATOM 680 N N . PRO A 1 95 ? 1.201 -10.190 -6.141 1.00 74.56 95 PRO A N 1
ATOM 681 C CA . PRO A 1 95 ? 0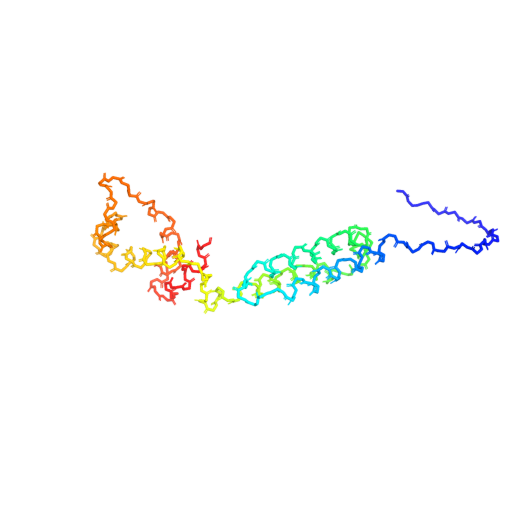.751 -10.630 -4.825 1.00 74.56 95 PRO A CA 1
ATOM 682 C C . PRO A 1 95 ? -0.018 -9.540 -4.067 1.00 74.56 95 PRO A C 1
ATOM 684 O O . PRO A 1 95 ? -1.050 -9.851 -3.478 1.00 74.56 95 PRO A O 1
ATOM 687 N N . LEU A 1 96 ? 0.415 -8.275 -4.148 1.00 67.06 96 LEU A N 1
ATOM 688 C CA . LEU A 1 96 ? -0.284 -7.135 -3.542 1.00 67.06 96 LEU A CA 1
ATOM 689 C C . LEU A 1 96 ? -1.641 -6.900 -4.215 1.00 67.06 96 LEU A C 1
ATOM 691 O O . LEU A 1 96 ? -2.646 -6.769 -3.520 1.00 67.06 96 LEU A O 1
ATOM 695 N N . LEU A 1 97 ? -1.688 -6.948 -5.555 1.00 70.31 97 LEU A N 1
ATOM 696 C CA . LEU A 1 97 ? -2.940 -6.873 -6.328 1.00 70.31 97 LEU A CA 1
ATOM 697 C C . LEU A 1 97 ? -3.913 -8.001 -5.955 1.00 70.31 97 LEU A C 1
ATOM 699 O O . LEU A 1 97 ? -5.124 -7.806 -5.944 1.00 70.31 97 LEU A O 1
ATOM 703 N N . ALA A 1 98 ? -3.379 -9.175 -5.619 1.00 75.94 98 ALA A N 1
ATOM 704 C CA . ALA A 1 98 ? -4.129 -10.336 -5.155 1.00 75.94 98 ALA A CA 1
ATOM 705 C C . ALA A 1 98 ? -4.447 -10.299 -3.643 1.00 75.94 98 ALA A C 1
ATOM 707 O O . ALA A 1 98 ? -4.882 -11.309 -3.086 1.00 75.94 98 ALA A O 1
ATOM 708 N N . GLY A 1 99 ? -4.194 -9.179 -2.953 1.00 66.94 99 GLY A N 1
ATOM 709 C CA . GLY A 1 99 ? -4.464 -9.001 -1.521 1.00 66.94 99 GLY A CA 1
ATOM 710 C C . GLY A 1 99 ? -3.531 -9.786 -0.589 1.00 66.94 99 GLY A C 1
ATOM 711 O O . GLY A 1 99 ? -3.799 -9.910 0.610 1.00 66.94 99 GLY A O 1
ATOM 712 N N . ARG A 1 100 ? -2.430 -10.346 -1.102 1.00 72.81 100 ARG A N 1
ATOM 713 C CA . ARG A 1 100 ? -1.410 -11.030 -0.299 1.00 72.81 100 ARG A CA 1
ATOM 714 C C . ARG A 1 100 ? -0.467 -9.982 0.283 1.00 72.81 100 ARG A C 1
ATOM 716 O O . ARG A 1 100 ? 0.441 -9.500 -0.385 1.00 72.81 100 ARG A O 1
ATOM 723 N N . LEU A 1 101 ? -0.719 -9.622 1.536 1.00 65.56 101 LEU A N 1
ATOM 724 C CA . LEU A 1 101 ? 0.109 -8.679 2.283 1.00 65.56 101 LEU A CA 1
ATOM 725 C C . LEU A 1 101 ? 1.518 -9.251 2.522 1.00 65.56 101 LEU A C 1
ATOM 727 O O . LEU A 1 101 ? 1.634 -10.458 2.759 1.00 65.56 101 LEU A O 1
ATOM 731 N N . PRO A 1 102 ? 2.572 -8.410 2.527 1.00 65.25 102 PRO A N 1
ATOM 732 C CA . PRO A 1 102 ? 3.883 -8.809 3.020 1.00 65.25 102 PRO A CA 1
ATOM 733 C C . PRO A 1 102 ? 3.730 -9.359 4.439 1.00 65.25 102 PRO A C 1
ATOM 735 O O . PRO A 1 102 ? 3.224 -8.677 5.332 1.00 65.25 102 PRO A O 1
ATOM 738 N N . ALA A 1 103 ? 4.128 -10.612 4.646 1.00 63.25 103 ALA A N 1
ATOM 739 C CA . ALA A 1 103 ? 3.975 -11.289 5.927 1.00 63.25 103 ALA A CA 1
ATOM 740 C C . ALA A 1 103 ? 5.052 -10.820 6.918 1.00 63.25 103 ALA A C 1
ATOM 742 O O . ALA A 1 103 ? 5.981 -11.555 7.242 1.00 63.25 103 ALA A O 1
ATOM 743 N N . THR A 1 104 ? 4.942 -9.585 7.408 1.00 74.44 104 THR A N 1
ATOM 744 C CA . THR A 1 104 ? 5.685 -9.146 8.593 1.00 74.44 104 THR A CA 1
ATOM 745 C C . THR A 1 104 ? 4.711 -8.920 9.747 1.00 74.44 104 THR A C 1
ATOM 747 O O . THR A 1 104 ? 3.569 -8.500 9.548 1.00 74.44 104 THR A O 1
ATOM 750 N N . ARG A 1 105 ? 5.145 -9.224 10.980 1.00 73.19 105 ARG A N 1
ATOM 751 C CA . ARG A 1 105 ? 4.321 -9.026 12.191 1.00 73.19 105 ARG A CA 1
ATOM 752 C C . ARG A 1 105 ? 3.842 -7.580 12.341 1.00 73.19 105 ARG A C 1
ATOM 754 O O . ARG A 1 105 ? 2.753 -7.354 12.854 1.00 73.19 105 ARG A O 1
ATOM 761 N N . ASP A 1 106 ? 4.642 -6.633 11.871 1.00 81.00 106 ASP A N 1
ATOM 762 C CA . ASP A 1 106 ? 4.351 -5.208 11.944 1.00 81.00 106 ASP A CA 1
ATOM 763 C C . ASP A 1 106 ? 3.166 -4.815 11.045 1.00 81.00 106 ASP A C 1
ATOM 765 O O . ASP A 1 106 ? 2.235 -4.136 11.477 1.00 81.00 106 AS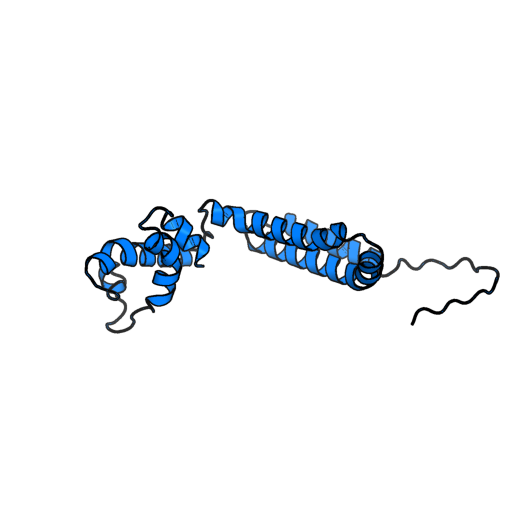P A O 1
ATOM 769 N N . HIS A 1 107 ? 3.109 -5.360 9.826 1.00 85.38 107 HIS A N 1
ATOM 770 C CA . HIS A 1 107 ? 2.023 -5.071 8.884 1.00 85.38 107 HIS A CA 1
ATOM 771 C C . HIS A 1 107 ? 0.668 -5.598 9.372 1.00 85.38 107 HIS A C 1
ATOM 773 O O . HIS A 1 107 ? -0.361 -4.978 9.118 1.00 85.38 107 HIS A O 1
ATOM 779 N N . ALA A 1 108 ? 0.648 -6.705 10.122 1.00 85.56 108 ALA A N 1
ATOM 780 C CA . ALA A 1 108 ? -0.582 -7.200 10.738 1.00 85.56 108 ALA A CA 1
ATOM 781 C C . ALA A 1 108 ? -1.142 -6.210 11.775 1.00 85.56 108 ALA A C 1
ATOM 783 O O . ALA A 1 108 ? -2.348 -5.963 11.803 1.00 85.56 108 ALA A O 1
ATOM 784 N N . LEU A 1 109 ? -0.272 -5.608 12.594 1.00 86.38 109 LEU A N 1
ATOM 785 C CA . LEU A 1 109 ? -0.679 -4.608 13.580 1.00 86.38 109 LEU A CA 1
ATOM 786 C C . LEU A 1 109 ? -1.158 -3.319 12.903 1.00 86.38 109 LEU A C 1
ATOM 788 O O . LEU A 1 109 ? -2.187 -2.767 13.291 1.00 86.38 109 LEU A O 1
ATOM 792 N N . HIS A 1 110 ? -0.450 -2.854 11.873 1.00 88.56 110 HIS A N 1
ATOM 793 C CA . HIS A 1 110 ? -0.861 -1.678 11.112 1.00 88.56 110 HIS A CA 1
ATOM 794 C C . HIS A 1 110 ? -2.183 -1.899 10.366 1.00 88.56 110 HIS A C 1
ATOM 796 O O . HIS A 1 110 ? -3.045 -1.025 10.414 1.00 88.56 110 HIS A O 1
ATOM 802 N N . TYR A 1 111 ? -2.390 -3.073 9.762 1.00 90.94 111 TYR A N 1
ATOM 803 C CA . TYR A 1 111 ? -3.664 -3.428 9.138 1.00 90.94 111 TYR A CA 1
ATOM 804 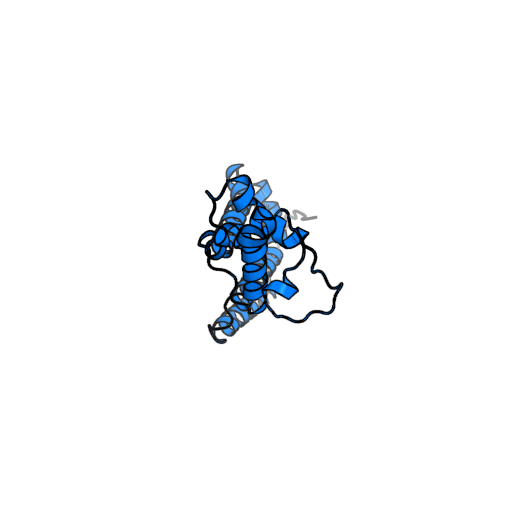C C . TYR A 1 111 ? -4.808 -3.462 10.156 1.00 90.94 111 TYR A C 1
ATOM 806 O O . TYR A 1 111 ? -5.866 -2.886 9.912 1.00 90.94 111 TYR A O 1
ATOM 814 N N . LEU A 1 112 ? -4.594 -4.079 11.324 1.00 90.62 112 LEU A N 1
ATOM 815 C CA . LEU A 1 112 ? -5.589 -4.101 12.398 1.00 90.62 112 LEU A CA 1
ATOM 816 C C . LEU A 1 112 ? -5.963 -2.681 12.844 1.00 90.62 112 LEU A C 1
ATOM 818 O O . LEU A 1 112 ? -7.139 -2.383 13.038 1.00 90.62 112 LEU A O 1
ATOM 822 N N . ARG A 1 113 ? -4.981 -1.782 12.961 1.00 89.56 113 ARG A N 1
ATOM 823 C CA . ARG A 1 113 ? -5.231 -0.368 13.270 1.00 89.56 113 ARG A CA 1
ATOM 824 C C . ARG A 1 113 ? -6.037 0.318 12.169 1.00 89.56 113 ARG A C 1
ATOM 826 O O . ARG A 1 113 ? -7.003 0.998 12.495 1.00 89.56 113 ARG A O 1
ATOM 833 N N . THR A 1 114 ? -5.715 0.102 10.892 1.00 92.81 114 THR A N 1
ATOM 834 C CA . THR A 1 114 ? -6.530 0.607 9.772 1.00 92.81 114 THR A CA 1
ATOM 835 C C . THR A 1 114 ? -7.965 0.084 9.840 1.00 92.81 114 THR A C 1
ATOM 837 O O . THR A 1 114 ? -8.904 0.853 9.658 1.00 92.81 114 THR A O 1
ATOM 840 N N . HIS A 1 115 ? -8.151 -1.196 10.157 1.00 93.81 115 HIS A N 1
ATOM 841 C CA . HIS A 1 115 ? -9.473 -1.798 10.304 1.00 93.81 115 HIS A CA 1
ATOM 842 C C . HIS A 1 115 ? -10.281 -1.134 11.426 1.00 93.81 115 HIS A C 1
ATOM 844 O O . HIS A 1 115 ? -11.426 -0.748 11.210 1.00 93.81 115 HIS A O 1
ATOM 850 N N . VAL A 1 116 ? -9.680 -0.939 12.605 1.00 92.50 116 VAL A N 1
ATOM 851 C CA . VAL A 1 116 ? -10.313 -0.213 13.719 1.00 92.50 116 VAL A CA 1
ATOM 852 C C . VAL A 1 116 ? -10.602 1.243 13.331 1.00 92.50 116 VAL A C 1
ATOM 854 O O . VAL A 1 116 ? -11.677 1.752 13.623 1.00 92.50 116 VAL A O 1
ATOM 857 N N . LEU A 1 117 ? -9.709 1.930 12.611 1.00 92.56 117 LEU A N 1
ATOM 858 C CA . LEU A 1 117 ? -9.987 3.296 12.146 1.00 92.56 117 LEU A CA 1
ATOM 859 C C . LEU A 1 117 ? -11.269 3.333 11.311 1.00 92.56 117 LEU A C 1
ATOM 861 O O . LEU A 1 117 ? -12.177 4.106 11.601 1.00 92.56 117 LEU A O 1
ATOM 865 N N . VAL A 1 118 ? -11.322 2.493 10.279 1.00 95.75 118 VAL A N 1
ATOM 866 C CA . VAL A 1 118 ? -12.366 2.528 9.253 1.00 95.75 118 VAL A CA 1
ATOM 867 C C . VAL A 1 118 ? -13.709 2.042 9.784 1.00 95.75 118 VAL A C 1
ATOM 869 O O . VAL A 1 118 ? -14.729 2.665 9.498 1.00 95.75 118 VAL A O 1
ATOM 872 N N . HIS A 1 119 ? -13.719 0.955 10.553 1.00 95.75 119 HIS A N 1
ATOM 873 C CA . HIS A 1 119 ? -14.959 0.302 10.971 1.00 95.75 119 HIS A CA 1
ATOM 874 C C . HIS A 1 119 ? -15.453 0.729 12.355 1.00 95.75 119 HIS A C 1
ATOM 876 O O . HIS A 1 119 ? -16.650 0.629 12.614 1.00 95.75 119 HIS A O 1
ATOM 882 N N . ASP A 1 120 ? -14.578 1.257 13.215 1.00 93.25 120 ASP A N 1
ATOM 883 C CA . ASP A 1 120 ? -14.943 1.582 14.594 1.00 93.25 120 ASP A CA 1
ATOM 884 C C . ASP A 1 120 ? -14.897 3.082 14.896 1.00 93.25 120 ASP A C 1
ATOM 886 O O . ASP A 1 120 ? -15.826 3.608 15.508 1.00 93.25 120 ASP A O 1
ATOM 890 N N . LEU A 1 121 ? -13.813 3.770 14.520 1.00 91.81 121 LEU A N 1
ATOM 891 C CA . LEU A 1 121 ? -13.584 5.163 14.922 1.00 91.81 121 LEU A CA 1
ATOM 892 C C . LEU A 1 121 ? -14.248 6.162 13.968 1.00 91.81 121 LEU A C 1
ATOM 894 O O . LEU A 1 121 ? -14.992 7.034 14.423 1.00 91.81 121 LEU A O 1
ATOM 898 N N . LEU A 1 122 ? -14.051 6.013 12.653 1.00 94.56 122 LEU A N 1
ATOM 899 C CA . LEU A 1 122 ? -14.648 6.905 11.652 1.00 94.56 122 LEU A CA 1
ATOM 900 C C . LEU A 1 122 ? -16.182 6.967 11.740 1.00 94.56 122 LEU A C 1
ATOM 902 O O . LEU A 1 122 ? -16.709 8.082 11.728 1.00 94.56 122 LEU A O 1
ATOM 906 N N . PRO A 1 123 ? -16.919 5.849 11.919 1.00 95.75 123 PRO A N 1
ATOM 907 C CA . PRO A 1 123 ? -18.373 5.899 12.091 1.00 95.75 123 PRO A CA 1
ATOM 908 C C . PRO A 1 123 ? -18.828 6.667 13.339 1.00 95.75 123 PRO A C 1
ATOM 910 O O . PRO A 1 123 ? -19.976 7.095 13.414 1.00 95.75 123 PRO A O 1
ATOM 913 N N . GLN A 1 124 ? -17.937 6.854 14.315 1.00 95.00 124 GLN A N 1
ATOM 914 C CA . GLN A 1 124 ? -18.187 7.601 15.550 1.00 95.00 124 GLN A CA 1
ATOM 915 C C . GLN A 1 124 ? -17.657 9.042 15.491 1.00 95.00 124 GLN A C 1
ATOM 917 O O . GLN A 1 124 ? -17.719 9.756 16.490 1.00 95.00 124 GLN A O 1
ATOM 922 N N . GLY A 1 125 ? -17.106 9.474 14.351 1.00 94.31 125 GLY A N 1
ATOM 923 C CA . GLY A 1 125 ? -16.465 10.782 14.212 1.00 94.31 125 GLY A CA 1
ATOM 924 C C . GLY A 1 125 ? -15.146 10.906 14.982 1.00 94.31 125 GLY A C 1
ATOM 925 O O . GLY A 1 125 ? -14.746 12.012 15.337 1.00 94.31 125 GLY A O 1
ATOM 926 N N . GLN A 1 126 ? -14.477 9.785 15.266 1.00 91.19 126 GLN A N 1
ATOM 927 C CA . GLN A 1 126 ? -13.217 9.742 16.008 1.00 91.19 126 GLN A CA 1
ATOM 928 C C . GLN A 1 126 ? -12.033 9.456 15.074 1.00 91.19 126 GLN A C 1
ATOM 930 O O . GLN A 1 126 ? -12.137 8.674 14.131 1.00 91.19 126 GLN A O 1
ATOM 935 N N . LEU A 1 127 ? -10.886 10.079 15.359 1.00 88.25 127 LEU A N 1
ATOM 936 C CA . LEU A 1 127 ? -9.613 9.865 14.644 1.00 88.25 127 LEU A CA 1
ATOM 937 C C . LEU A 1 127 ? -8.475 9.395 15.566 1.00 88.25 127 LEU A C 1
ATOM 939 O O . LEU A 1 127 ? -7.377 9.108 15.098 1.00 88.25 127 LEU A O 1
ATOM 943 N N . VAL A 1 128 ? -8.739 9.324 16.870 1.00 83.56 128 VAL A N 1
ATOM 944 C CA . VAL A 1 128 ? -7.793 8.947 17.930 1.00 83.56 128 VAL A CA 1
ATOM 945 C C . VAL A 1 128 ? -8.450 7.914 18.853 1.00 83.56 128 VAL A C 1
ATOM 947 O O . VAL A 1 128 ? -9.665 7.731 18.798 1.00 83.56 128 VAL A O 1
ATOM 950 N N . GLY A 1 129 ? -7.666 7.220 19.687 1.00 76.88 129 GLY A N 1
ATOM 951 C CA . GLY A 1 129 ? -8.186 6.203 20.624 1.00 76.88 129 GLY A CA 1
ATOM 952 C C . GLY A 1 129 ? -7.914 4.738 20.248 1.00 76.88 129 GLY A C 1
ATOM 953 O O . GLY A 1 129 ? -8.411 3.822 20.908 1.00 76.88 129 GLY A O 1
ATOM 954 N N . PHE A 1 130 ? -7.086 4.489 19.228 1.00 76.06 130 PHE A N 1
ATOM 955 C CA . PHE A 1 130 ? -6.648 3.143 18.822 1.00 76.06 130 PHE A CA 1
ATOM 956 C C . PHE A 1 130 ? -6.061 2.322 19.970 1.00 76.06 130 PHE A C 1
ATOM 958 O O . PHE A 1 130 ? -6.413 1.159 20.164 1.00 76.06 130 PHE A O 1
ATOM 965 N N . SER A 1 131 ? -5.152 2.935 20.728 1.00 70.50 131 SER A N 1
ATOM 966 C CA . SER A 1 131 ? -4.406 2.287 21.806 1.00 70.50 131 SER A CA 1
ATOM 967 C C . SER A 1 131 ? -5.325 1.823 22.934 1.00 70.50 131 SER A C 1
ATOM 969 O O . SER A 1 131 ? -5.138 0.728 23.465 1.00 70.50 131 SER A O 1
ATOM 971 N N . THR A 1 132 ? -6.355 2.617 23.243 1.00 73.75 132 THR A N 1
ATOM 972 C CA . THR A 1 132 ? -7.385 2.291 24.236 1.00 73.75 132 THR A CA 1
ATOM 973 C C . THR A 1 132 ? -8.230 1.105 23.784 1.00 73.75 132 THR A C 1
ATOM 975 O O . THR A 1 132 ? -8.449 0.181 24.562 1.00 73.75 132 THR A O 1
ATOM 978 N N . ARG A 1 133 ? -8.651 1.080 22.511 1.00 70.88 133 ARG A N 1
ATOM 979 C CA . ARG A 1 133 ? -9.458 -0.016 21.944 1.00 70.88 133 ARG A CA 1
ATOM 980 C C . ARG A 1 133 ? -8.711 -1.344 21.873 1.00 70.88 133 ARG A C 1
ATOM 982 O O . ARG A 1 133 ? -9.308 -2.390 22.093 1.00 70.88 133 ARG A O 1
ATOM 989 N N . LEU A 1 134 ? -7.415 -1.305 21.571 1.00 73.56 134 LEU A N 1
ATOM 990 C CA . LEU A 1 134 ? -6.588 -2.508 21.451 1.00 73.56 134 LEU A CA 1
ATOM 991 C C . LEU A 1 134 ? -6.028 -2.996 22.798 1.00 73.56 134 LEU A C 1
ATOM 993 O O . LEU A 1 134 ? -5.308 -3.991 22.823 1.00 73.56 134 LEU A O 1
ATOM 997 N N . GLY A 1 135 ? -6.315 -2.303 23.907 1.00 71.25 135 GLY A N 1
ATOM 998 C CA . GLY A 1 135 ? -5.767 -2.641 25.225 1.00 71.25 135 GLY A CA 1
ATOM 999 C C . GLY A 1 135 ? -4.238 -2.553 25.290 1.00 71.25 135 GLY A C 1
ATOM 1000 O O . GLY A 1 135 ? -3.626 -3.154 26.167 1.00 71.25 135 GLY A O 1
ATOM 1001 N N . LEU A 1 136 ? -3.608 -1.823 24.360 1.00 67.25 136 LEU A N 1
ATOM 1002 C CA . LEU A 1 136 ? -2.149 -1.789 24.206 1.00 67.25 136 LEU A CA 1
ATOM 1003 C C . LEU A 1 136 ? -1.456 -0.831 25.179 1.00 67.25 136 LEU A C 1
ATOM 1005 O O . LEU A 1 136 ? -0.235 -0.726 25.150 1.00 67.25 136 LEU A O 1
ATOM 1009 N N . GLY A 1 137 ? -2.212 -0.146 26.043 1.00 56.97 137 GLY A N 1
ATOM 1010 C CA . GLY A 1 137 ? -1.662 0.556 27.204 1.00 56.97 137 GLY A CA 1
ATOM 1011 C C . GLY A 1 137 ? -0.643 1.655 26.892 1.00 56.97 137 GLY A C 1
ATOM 1012 O O . GLY A 1 137 ? 0.085 2.050 27.800 1.00 56.97 137 GLY A O 1
ATOM 1013 N N . PHE A 1 138 ? -0.564 2.152 25.650 1.00 57.66 138 PHE A N 1
ATOM 1014 C CA . PHE A 1 138 ? 0.257 3.326 25.353 1.00 57.66 138 PHE A CA 1
ATOM 1015 C C . PHE A 1 138 ? -0.218 4.482 26.234 1.00 57.66 138 PHE A C 1
ATOM 1017 O O . PHE A 1 138 ? -1.422 4.739 26.331 1.00 57.66 138 PHE A O 1
ATOM 1024 N N . GLY A 1 139 ? 0.732 5.116 26.924 1.00 50.50 139 GLY A N 1
ATOM 1025 C CA . GLY A 1 139 ? 0.456 6.224 27.826 1.00 50.50 139 GLY A CA 1
ATOM 1026 C C . GLY A 1 139 ? -0.327 7.321 27.109 1.00 50.50 139 GLY A C 1
ATOM 1027 O O . GLY A 1 139 ? -0.097 7.587 25.929 1.00 50.50 139 GLY A O 1
ATOM 1028 N N . PHE A 1 140 ? -1.277 7.921 27.828 1.00 42.84 140 PHE A N 1
ATOM 1029 C CA . PHE A 1 140 ? -2.076 9.062 27.380 1.00 42.84 140 PHE A CA 1
ATOM 1030 C C . PHE A 1 140 ? -1.210 10.078 26.609 1.00 42.84 140 PHE A C 1
ATOM 1032 O O . PHE A 1 140 ? -0.368 10.738 27.213 1.00 42.84 140 PHE A O 1
ATOM 1039 N N . GLY A 1 141 ? -1.429 10.203 25.295 1.00 49.31 141 GLY A N 1
ATOM 1040 C CA . GLY A 1 141 ? -0.790 11.216 24.444 1.00 49.31 141 GLY A CA 1
ATOM 1041 C C . GLY A 1 141 ? 0.100 10.691 23.312 1.00 49.31 141 GLY A C 1
ATOM 1042 O O . GLY A 1 141 ? 0.352 11.449 22.379 1.00 49.31 141 GLY A O 1
ATOM 1043 N N . ASP A 1 142 ? 0.511 9.418 23.322 1.00 54.28 142 ASP A N 1
ATOM 1044 C CA . ASP A 1 142 ? 1.204 8.800 22.176 1.00 54.28 142 ASP A CA 1
ATOM 1045 C C . ASP A 1 142 ? 0.185 8.295 21.142 1.00 54.28 142 ASP A C 1
ATOM 1047 O O . ASP A 1 142 ? 0.014 7.095 20.891 1.00 54.28 142 ASP A O 1
ATOM 1051 N N . ASP A 1 143 ? -0.543 9.239 20.550 1.00 65.00 143 ASP A N 1
ATOM 1052 C CA . ASP A 1 143 ? -1.426 8.954 19.430 1.00 65.00 143 ASP A CA 1
ATOM 1053 C C . ASP A 1 143 ? -0.570 8.744 18.177 1.00 65.00 143 ASP A C 1
ATOM 1055 O O . ASP A 1 143 ? 0.034 9.668 17.629 1.00 65.00 143 ASP A O 1
ATOM 1059 N N . TYR A 1 144 ? -0.503 7.493 17.714 1.00 69.44 144 TYR A N 1
ATOM 1060 C CA . TYR A 1 144 ? 0.079 7.180 16.412 1.00 69.44 144 TYR A CA 1
ATOM 1061 C C . TYR A 1 144 ? -0.561 8.071 15.335 1.00 69.44 144 TYR A C 1
ATOM 1063 O O . TYR A 1 144 ? -1.784 8.243 15.338 1.00 69.44 144 TYR A O 1
ATOM 1071 N N . PRO A 1 145 ? 0.223 8.594 14.374 1.00 83.81 145 PRO A N 1
ATOM 1072 C CA . PRO A 1 145 ? -0.320 9.457 13.336 1.00 83.81 145 PRO A CA 1
ATOM 1073 C C . PRO A 1 145 ? -1.422 8.718 12.571 1.00 83.81 145 PRO A C 1
ATOM 1075 O O . PRO A 1 145 ? -1.205 7.613 12.080 1.00 83.81 145 PRO A O 1
ATOM 1078 N N . VAL A 1 146 ? -2.609 9.327 12.469 1.00 89.25 146 VAL A N 1
ATOM 1079 C CA . VAL A 1 146 ? -3.771 8.722 11.789 1.00 89.25 146 VAL A CA 1
ATOM 1080 C C . VAL A 1 146 ? -3.620 8.739 10.262 1.00 89.25 146 VAL A C 1
ATOM 1082 O O . VAL A 1 146 ? -4.176 7.898 9.556 1.00 89.25 146 VAL A O 1
ATOM 1085 N N . LEU A 1 147 ? -2.839 9.695 9.747 1.00 91.44 147 LEU A N 1
ATOM 1086 C CA . LEU A 1 147 ? -2.727 9.991 8.320 1.00 91.44 147 LEU A CA 1
ATOM 1087 C C . LEU A 1 147 ? -2.246 8.796 7.472 1.00 91.44 147 LEU A C 1
ATOM 1089 O O . LEU A 1 147 ? -2.881 8.537 6.451 1.00 91.44 147 LEU A O 1
ATOM 1093 N N . PRO A 1 148 ? -1.218 8.019 7.869 1.00 90.62 148 PRO A N 1
ATOM 1094 C CA . PRO A 1 148 ? -0.821 6.819 7.132 1.00 90.62 148 PRO A CA 1
ATOM 1095 C C . PRO A 1 148 ? -1.944 5.780 7.017 1.00 90.62 148 PRO A C 1
ATOM 1097 O O . PRO A 1 148 ? -2.092 5.147 5.977 1.00 90.62 148 PRO A O 1
ATOM 1100 N N . TYR A 1 149 ? -2.780 5.627 8.049 1.00 91.94 149 TYR A N 1
ATOM 1101 C CA . TYR A 1 149 ? -3.889 4.669 8.026 1.00 91.94 149 TYR A CA 1
ATOM 1102 C C . TYR A 1 149 ? -5.047 5.151 7.144 1.00 91.94 149 TYR A C 1
ATOM 1104 O O . TYR A 1 149 ? -5.649 4.340 6.443 1.00 91.94 149 TYR A O 1
ATOM 1112 N N . LEU A 1 150 ? -5.326 6.461 7.128 1.00 94.50 150 LEU A N 1
ATOM 1113 C CA . LEU A 1 150 ? -6.283 7.064 6.190 1.00 94.50 150 LEU A CA 1
ATOM 1114 C C . LEU A 1 150 ? -5.806 6.937 4.743 1.00 94.50 150 LEU A C 1
ATOM 1116 O O . LEU A 1 150 ? -6.600 6.607 3.866 1.00 94.50 150 LEU A O 1
ATOM 1120 N N . TRP A 1 151 ? -4.512 7.158 4.497 1.00 95.31 151 TRP A N 1
ATOM 1121 C CA . TRP A 1 151 ? -3.908 6.960 3.182 1.00 95.31 151 TRP A CA 1
ATOM 1122 C C . TRP A 1 151 ? -4.053 5.507 2.722 1.00 95.31 151 TRP A C 1
ATOM 1124 O O . TRP A 1 151 ? -4.574 5.256 1.634 1.00 95.31 151 TRP A O 1
ATOM 1134 N N . ALA A 1 152 ? -3.711 4.550 3.588 1.00 93.38 152 ALA A N 1
ATOM 1135 C CA . ALA A 1 152 ? -3.868 3.127 3.309 1.00 93.38 152 ALA A CA 1
ATOM 1136 C C . ALA A 1 152 ? -5.333 2.708 3.076 1.00 93.38 152 ALA A C 1
ATOM 1138 O O . ALA A 1 152 ? -5.609 1.824 2.269 1.00 93.38 152 ALA A O 1
ATOM 1139 N N . ALA A 1 153 ? -6.298 3.363 3.724 1.00 95.88 153 ALA A N 1
ATOM 1140 C CA . ALA A 1 153 ? -7.727 3.119 3.524 1.00 95.88 153 ALA A CA 1
ATOM 1141 C C . ALA A 1 153 ? -8.361 3.945 2.388 1.00 95.88 153 ALA A C 1
ATOM 1143 O O . ALA A 1 153 ? -9.556 3.803 2.131 1.00 95.88 153 ALA A O 1
ATOM 1144 N N . SER A 1 154 ? -7.612 4.824 1.716 1.00 96.88 154 SER A N 1
ATOM 1145 C CA . SER A 1 154 ? -8.188 5.846 0.831 1.00 96.88 154 SER A CA 1
ATOM 1146 C C . SER A 1 154 ? -8.977 5.272 -0.346 1.00 96.88 154 SER A C 1
ATOM 1148 O O . SER A 1 154 ? -10.057 5.777 -0.646 1.00 96.88 154 SER A O 1
ATOM 1150 N N . ALA A 1 155 ? -8.501 4.195 -0.981 1.00 95.12 155 ALA A N 1
ATOM 1151 C CA . ALA A 1 155 ? -9.223 3.554 -2.078 1.00 95.12 155 ALA A CA 1
ATOM 1152 C C . ALA A 1 155 ? -10.519 2.897 -1.585 1.00 95.12 155 ALA A C 1
ATOM 1154 O O . ALA A 1 155 ? -11.562 3.052 -2.219 1.00 95.12 155 ALA A O 1
ATOM 1155 N N . HIS A 1 156 ? -10.483 2.222 -0.434 1.00 96.19 156 HIS A N 1
ATOM 1156 C CA . HIS A 1 156 ? -11.677 1.655 0.196 1.00 96.19 156 HIS A CA 1
ATOM 1157 C C . HIS A 1 156 ? -12.708 2.744 0.525 1.00 96.19 156 HIS A C 1
ATOM 1159 O O . HIS A 1 156 ? -13.859 2.655 0.105 1.00 96.19 156 HIS A O 1
ATOM 1165 N N . LEU A 1 157 ? -12.286 3.810 1.211 1.00 96.94 157 LEU A N 1
ATOM 1166 C CA . LEU A 1 157 ? -13.160 4.913 1.617 1.00 96.94 157 LEU A CA 1
ATOM 1167 C C . LEU A 1 157 ? -13.712 5.684 0.410 1.00 96.94 157 LEU A C 1
ATOM 1169 O O . LEU A 1 157 ? -14.915 5.913 0.323 1.00 96.94 157 LEU A O 1
ATOM 1173 N N . GLY A 1 158 ? -12.855 6.042 -0.548 1.00 97.06 158 G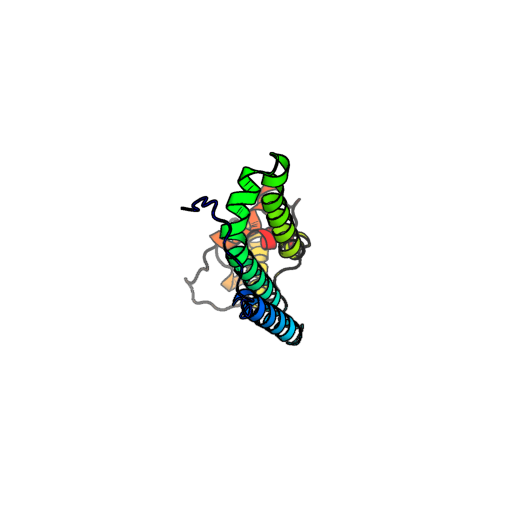LY A N 1
ATOM 1174 C CA . GLY A 1 158 ? -13.235 6.802 -1.742 1.00 97.06 158 GLY A CA 1
ATOM 1175 C C . GLY A 1 158 ? -14.137 6.030 -2.707 1.00 97.06 158 GLY A C 1
ATOM 1176 O O . GLY A 1 158 ? -14.869 6.641 -3.482 1.00 97.06 158 GLY A O 1
ATOM 1177 N N . THR A 1 159 ? -14.119 4.696 -2.644 1.00 96.88 159 THR A N 1
ATOM 1178 C CA . THR A 1 159 ? -15.014 3.827 -3.424 1.00 96.88 159 THR A CA 1
ATOM 1179 C C . THR A 1 159 ? -16.184 3.280 -2.607 1.00 96.88 159 THR A C 1
ATOM 1181 O O . THR A 1 159 ? -16.893 2.395 -3.086 1.00 96.88 159 THR A O 1
ATOM 1184 N N . PHE A 1 160 ? -16.394 3.785 -1.385 1.00 96.38 160 PHE A N 1
ATOM 1185 C CA . PHE A 1 160 ? -17.448 3.335 -0.469 1.00 96.38 160 PHE A CA 1
ATOM 1186 C C . PHE A 1 160 ? -17.465 1.810 -0.262 1.00 96.38 160 PHE A C 1
ATOM 1188 O O . PHE A 1 160 ? -18.520 1.187 -0.177 1.00 96.38 160 PHE A O 1
ATOM 1195 N N . GLY A 1 161 ? -16.283 1.201 -0.202 1.00 95.19 161 GLY A N 1
ATOM 1196 C CA . GLY A 1 161 ? -16.109 -0.228 0.029 1.00 95.19 161 GLY A CA 1
ATOM 1197 C C . GLY A 1 161 ? -16.131 -1.109 -1.218 1.00 95.19 161 GLY A C 1
ATOM 1198 O O . GLY A 1 161 ? -16.014 -2.323 -1.076 1.00 95.19 161 GLY A O 1
ATOM 1199 N N . ALA A 1 162 ? -16.226 -0.547 -2.432 1.00 95.19 162 ALA A N 1
ATOM 1200 C CA . ALA A 1 162 ? -16.103 -1.351 -3.653 1.00 95.19 162 ALA A CA 1
ATOM 1201 C C . ALA A 1 162 ? -14.701 -1.977 -3.799 1.00 95.19 162 ALA A C 1
ATOM 1203 O O . ALA A 1 162 ? -14.566 -3.081 -4.326 1.00 95.19 162 ALA A O 1
ATOM 1204 N N . VAL A 1 163 ? -13.659 -1.295 -3.309 1.00 91.31 163 VAL A N 1
ATOM 1205 C CA . VAL A 1 163 ? -12.323 -1.874 -3.102 1.00 91.31 163 VAL A CA 1
ATOM 1206 C C . VAL A 1 163 ? -12.239 -2.429 -1.683 1.00 91.31 163 VAL A C 1
ATOM 1208 O O . VAL A 1 163 ? -12.430 -1.691 -0.717 1.00 91.31 163 VAL A O 1
ATOM 1211 N N . ASP A 1 164 ? -11.917 -3.716 -1.546 1.00 93.50 164 ASP A N 1
ATOM 1212 C CA . ASP A 1 164 ? -11.726 -4.359 -0.242 1.00 93.50 164 ASP A CA 1
ATOM 1213 C C . ASP A 1 164 ? -10.651 -3.638 0.595 1.00 93.50 164 ASP A C 1
ATOM 1215 O O . ASP A 1 164 ? -9.630 -3.188 0.065 1.00 93.50 164 ASP A O 1
ATOM 1219 N N . LEU A 1 165 ? -10.862 -3.528 1.911 1.00 93.62 165 LEU A N 1
ATOM 1220 C CA . LEU A 1 165 ? -9.949 -2.790 2.787 1.00 93.62 165 LEU A CA 1
ATOM 1221 C C . LEU A 1 165 ? -8.540 -3.397 2.798 1.00 93.62 165 LEU A C 1
ATOM 1223 O O . LEU A 1 165 ? -7.554 -2.663 2.850 1.00 93.62 165 LEU A O 1
ATOM 1227 N N . ARG A 1 166 ? -8.423 -4.724 2.691 1.00 91.12 166 ARG A N 1
ATOM 1228 C CA . ARG A 1 166 ? -7.138 -5.423 2.602 1.00 91.12 166 ARG A CA 1
ATOM 1229 C C . ARG A 1 166 ? -6.400 -5.077 1.320 1.00 91.12 166 ARG A C 1
ATOM 1231 O O . ARG A 1 166 ? -5.189 -4.877 1.363 1.00 91.12 166 ARG A O 1
ATOM 1238 N N . ALA A 1 167 ? -7.122 -4.994 0.203 1.00 87.81 167 ALA A N 1
ATOM 1239 C CA . ALA A 1 167 ? -6.556 -4.571 -1.072 1.00 87.81 167 ALA A CA 1
ATOM 1240 C C . ALA A 1 167 ? -6.112 -3.104 -1.003 1.00 87.81 167 ALA A C 1
ATOM 1242 O O . ALA A 1 167 ? -4.961 -2.809 -1.306 1.00 87.81 167 ALA A O 1
ATOM 1243 N N . SER A 1 168 ? -6.975 -2.205 -0.516 1.00 91.44 168 SER A N 1
ATOM 1244 C CA . SER A 1 168 ? -6.639 -0.787 -0.310 1.00 91.44 168 SER A CA 1
ATOM 1245 C C . SER A 1 168 ? -5.378 -0.627 0.541 1.00 91.44 168 SER A C 1
ATOM 1247 O O . SER A 1 168 ? -4.452 0.078 0.148 1.00 91.44 168 SER A O 1
ATOM 1249 N N . TYR A 1 169 ? -5.304 -1.336 1.669 1.00 91.00 169 TYR A N 1
ATOM 1250 C CA . TYR A 1 169 ? -4.150 -1.288 2.558 1.00 91.00 169 TYR A CA 1
ATOM 1251 C C . TYR A 1 169 ? -2.876 -1.815 1.884 1.00 91.00 169 TYR A C 1
ATOM 1253 O O . TYR A 1 169 ? -1.819 -1.212 2.036 1.00 91.00 169 TYR A O 1
ATOM 1261 N N . ALA A 1 170 ? -2.971 -2.889 1.091 1.00 85.94 170 ALA A N 1
ATOM 1262 C CA . ALA A 1 170 ? -1.839 -3.412 0.325 1.00 85.94 170 ALA A CA 1
ATOM 1263 C C . ALA A 1 170 ? -1.295 -2.406 -0.707 1.00 85.94 170 ALA A C 1
ATOM 1265 O O . ALA A 1 170 ? -0.100 -2.425 -0.987 1.00 85.94 170 ALA A O 1
ATOM 1266 N N . PHE A 1 171 ? -2.154 -1.544 -1.262 1.00 80.69 171 PHE A N 1
ATOM 1267 C CA . PHE A 1 171 ? -1.765 -0.488 -2.203 1.00 80.69 171 PHE A CA 1
ATOM 1268 C C . PHE A 1 171 ? -1.181 0.759 -1.542 1.00 80.69 171 PHE A C 1
ATOM 1270 O O . PHE A 1 171 ? -0.405 1.466 -2.178 1.00 80.69 171 PHE A O 1
ATOM 1277 N N . GLY A 1 172 ? -1.618 1.077 -0.323 1.00 80.56 172 GLY A N 1
ATOM 1278 C CA . GLY A 1 172 ? -1.206 2.294 0.374 1.00 80.56 172 GLY A CA 1
ATOM 1279 C C . GLY A 1 172 ? 0.027 2.147 1.267 1.00 80.56 172 GLY A C 1
ATOM 1280 O O . GLY A 1 172 ? 0.407 3.136 1.894 1.00 80.56 172 GLY A O 1
ATOM 1281 N N . LEU A 1 173 ? 0.615 0.947 1.335 1.00 73.25 173 LEU A N 1
ATOM 1282 C CA . LEU A 1 173 ? 1.972 0.702 1.842 1.00 73.25 173 LEU A CA 1
ATOM 1283 C C . LEU A 1 173 ? 3.021 1.242 0.862 1.00 73.25 173 LEU A C 1
ATOM 1285 O O . LEU A 1 173 ? 3.981 1.882 1.346 1.00 73.25 173 LEU A O 1
#

pLDDT: mean 71.22, std 15.35, range [36.0, 97.06]

Secondary structure (DSSP, 8-state):
-------------------HHHHHHHHHHHHHHHHTTS-TT-TTHHHHHHHHHHHHHHHHHHHHHHHHHHHHS-GGGGTHHHHHHHHHHHHHHHHHHTT-----HHHHHHHHHHHHIIIIIGGGT-S--HHHHTT----TT----SHHHHHHTHHHHHTTTSS-HHHHHHHH-

Radius of gyration: 26.26 Å; chains: 1; bounding box: 68×34×72 Å

Sequence (173 aa):
MCTSGTGTLVRPVRFVRPTSSVFVRAVGIAAGLGLLAVDPRTEPAWAAALAAVLAAALASTWRCNLRRLVAEVPAAGRLLPRAATALVVLAVGWPLLAGRLPATRDHALHYLRTHVLVHDLLPQGQLVGFSTRLGLGFGFGDDYPVLPYLWAASAHLGTFGAVDLRASYAFGL